Protein AF-A0A7S2CK25-F1 (afdb_monomer_lite)

Secondary structure (DSSP, 8-state):
-B--SHHHHHHHHHHHHTT---EEEESS--HHHHHHHHHHHHHH----SSSSSSSSTTGGGTTS--B---SS-TTSHHHHHHHHHHHHTT--GGGGT-SS-B--HHHHHHHHHHHHHHHHHTT-EEEET-------PPP-

Foldseek 3Di:
DEAQAPVQLVVLVVCLVVVHAAEYEFQAEQLVVLVVQAVCCVPVVDHDPRRYCAGDHNGVCQQDQQKDDDPDDCPDPVNLVSQVLLVVLPADPCSNPDPTDTRGNVSSSSSRVSSVVVSVVSNYHYHHSGDDDDDDDDDD

pLDDT: mean 95.24, std 5.96, range [43.91, 98.81]

Sequence (140 aa):
VVGAGPAGLFAALELAEAGVPVTIVERGQPVGLRGRNIGALMRRRVLDKDSNLCYGEGGAGTWSDGKLTTRIGRNSADVRHVLSTLVKFGAPERIMVDGKPHLGTDRMIQILKNMRIGLIEKGVHFLFGTRLEGLVIGGN

Organism: NCBI:txid3111310

Radius of gyration: 16.04 Å; chains: 1; bounding box: 43×33×40 Å

Structure (mmCIF, N/CA/C/O backbone):
data_AF-A0A7S2CK25-F1
#
_entry.id   AF-A0A7S2CK25-F1
#
loop_
_atom_site.group_PDB
_atom_site.id
_atom_site.type_symbol
_atom_site.label_atom_id
_atom_site.label_alt_id
_atom_site.label_comp_id
_atom_site.label_asym_id
_atom_site.label_entity_id
_atom_site.label_seq_id
_atom_site.pdbx_PDB_ins_code
_atom_site.Cartn_x
_atom_site.Cartn_y
_atom_site.Cartn_z
_atom_site.occupancy
_atom_site.B_is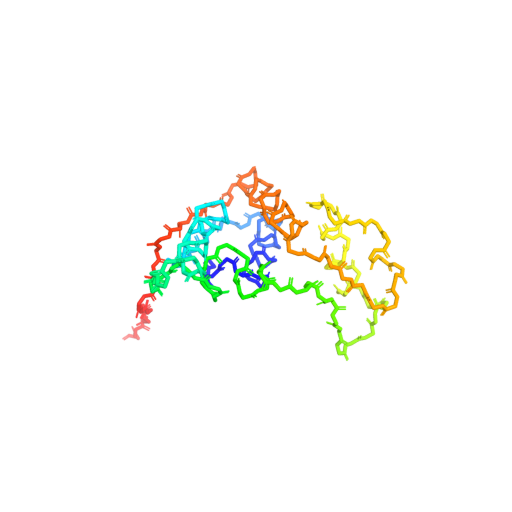o_or_equiv
_atom_site.auth_seq_id
_atom_site.auth_comp_id
_atom_site.auth_asym_id
_atom_site.auth_atom_id
_atom_site.pdbx_PDB_model_num
ATOM 1 N N . VAL A 1 1 ? -7.286 2.918 9.644 1.00 98.38 1 VAL A N 1
ATOM 2 C CA . VAL A 1 1 ? -6.933 3.390 8.281 1.00 98.38 1 VAL A CA 1
ATOM 3 C C . VAL A 1 1 ? -7.872 2.739 7.274 1.00 98.38 1 VAL A C 1
ATOM 5 O O . VAL A 1 1 ? -8.132 1.549 7.396 1.00 98.38 1 VAL A O 1
ATOM 8 N N . VAL A 1 2 ? -8.412 3.496 6.316 1.00 98.44 2 VAL A N 1
ATOM 9 C CA . VAL A 1 2 ? -9.357 2.983 5.306 1.00 98.44 2 VAL A CA 1
ATOM 10 C C . VAL A 1 2 ? -8.679 3.022 3.939 1.00 98.44 2 VAL A C 1
ATOM 12 O O . VAL A 1 2 ? -8.273 4.085 3.476 1.00 98.44 2 VAL A O 1
ATOM 15 N N . GLY A 1 3 ? -8.552 1.857 3.315 1.00 98.44 3 GLY A N 1
ATOM 16 C CA . GLY A 1 3 ? -7.810 1.615 2.085 1.00 98.44 3 GLY A CA 1
ATOM 17 C C . GLY A 1 3 ? -6.390 1.104 2.342 1.00 98.44 3 GLY A C 1
ATOM 18 O O . GLY A 1 3 ? -5.647 1.661 3.147 1.00 98.44 3 GLY A O 1
ATOM 19 N N . ALA A 1 4 ? -5.990 0.073 1.600 1.00 98.19 4 ALA A N 1
ATOM 20 C CA . ALA A 1 4 ? -4.639 -0.495 1.587 1.00 98.19 4 ALA A CA 1
ATOM 21 C C . ALA A 1 4 ? -3.855 -0.087 0.324 1.00 98.19 4 ALA A C 1
ATOM 23 O O . ALA A 1 4 ? -3.037 -0.852 -0.187 1.00 98.19 4 ALA A O 1
ATOM 24 N N . GLY A 1 5 ? -4.123 1.108 -0.213 1.00 97.88 5 GLY A N 1
ATOM 25 C CA . GLY A 1 5 ? -3.298 1.741 -1.248 1.00 97.88 5 GLY A CA 1
ATOM 26 C C . GLY A 1 5 ? -2.005 2.346 -0.681 1.00 97.88 5 GLY A C 1
ATOM 27 O O . GLY A 1 5 ? -1.794 2.288 0.529 1.00 97.88 5 GLY A O 1
ATOM 28 N N . PRO A 1 6 ? -1.159 2.991 -1.509 1.00 96.62 6 PRO A N 1
ATOM 29 C CA . PRO A 1 6 ? 0.117 3.548 -1.053 1.00 96.62 6 PRO A CA 1
ATOM 30 C C . PRO A 1 6 ? -0.041 4.498 0.140 1.00 96.62 6 PRO A C 1
ATOM 32 O O . PRO A 1 6 ? 0.629 4.326 1.149 1.00 96.62 6 PRO A O 1
ATOM 35 N N . ALA A 1 7 ? -0.994 5.432 0.074 1.00 97.56 7 ALA A N 1
ATOM 36 C CA . ALA A 1 7 ? -1.250 6.366 1.169 1.00 97.56 7 ALA A CA 1
ATOM 37 C C . ALA A 1 7 ? -1.664 5.656 2.471 1.00 97.56 7 ALA A C 1
ATOM 39 O O . ALA A 1 7 ? -1.152 5.984 3.534 1.00 97.56 7 ALA A O 1
ATOM 40 N N . GLY A 1 8 ? -2.552 4.659 2.393 1.00 98.31 8 GLY A N 1
ATOM 41 C CA . GLY A 1 8 ? -3.008 3.917 3.569 1.00 98.31 8 GLY A CA 1
ATOM 42 C C . GLY A 1 8 ? -1.918 3.036 4.180 1.00 98.31 8 GLY A C 1
ATOM 43 O O . GLY A 1 8 ? -1.781 2.985 5.398 1.00 98.31 8 GLY A O 1
ATOM 44 N N . LEU A 1 9 ? -1.102 2.390 3.344 1.00 98.31 9 LEU A N 1
ATOM 45 C CA . LEU A 1 9 ? 0.015 1.566 3.804 1.00 98.31 9 LEU A CA 1
ATOM 46 C C . LEU A 1 9 ? 1.094 2.403 4.498 1.00 98.31 9 LEU A C 1
ATOM 48 O O . LEU A 1 9 ? 1.553 2.016 5.568 1.00 98.31 9 LEU A O 1
ATOM 52 N N . PHE A 1 10 ? 1.462 3.557 3.934 1.00 98.31 10 PHE A N 1
ATOM 53 C CA . PHE A 1 10 ? 2.399 4.472 4.589 1.00 98.31 10 PHE A CA 1
ATOM 54 C C . PHE A 1 10 ? 1.800 5.072 5.864 1.00 98.31 10 PHE A C 1
ATOM 56 O O . PHE A 1 10 ? 2.455 5.043 6.895 1.00 98.31 10 PHE A O 1
ATOM 63 N N . ALA A 1 11 ? 0.535 5.509 5.856 1.00 98.50 11 ALA A N 1
ATOM 64 C CA . ALA A 1 11 ? -0.117 6.006 7.070 1.00 98.50 11 ALA A CA 1
ATOM 65 C C . ALA A 1 11 ? -0.132 4.957 8.196 1.00 98.50 11 ALA A C 1
ATOM 67 O O . ALA A 1 11 ? 0.134 5.281 9.349 1.00 98.50 11 ALA A O 1
ATOM 68 N N . ALA A 1 12 ? -0.421 3.695 7.870 1.00 98.56 12 ALA A N 1
ATOM 69 C CA . ALA A 1 12 ? -0.384 2.610 8.843 1.00 98.56 12 ALA A CA 1
ATOM 70 C C . ALA A 1 12 ? 1.031 2.324 9.358 1.00 98.56 12 ALA A C 1
ATOM 72 O O . ALA A 1 12 ? 1.179 2.015 10.535 1.00 98.56 12 ALA A O 1
ATOM 73 N N . LEU A 1 13 ? 2.050 2.439 8.500 1.00 98.25 13 LEU A N 1
ATOM 74 C CA . LEU A 1 13 ? 3.446 2.273 8.895 1.00 98.25 13 LEU A CA 1
ATOM 75 C C . LEU A 1 13 ? 3.869 3.342 9.902 1.00 98.25 13 LEU A C 1
ATOM 77 O O . LEU A 1 13 ? 4.341 2.981 10.974 1.00 98.25 13 LEU A O 1
ATOM 81 N N . GLU A 1 14 ? 3.631 4.617 9.593 1.00 97.88 14 GLU A N 1
ATOM 82 C CA . GLU A 1 14 ? 3.977 5.730 10.488 1.00 97.88 14 GLU A CA 1
ATOM 83 C C . GLU A 1 14 ? 3.252 5.611 11.838 1.00 97.88 14 GLU A C 1
ATOM 85 O O . GLU A 1 14 ? 3.862 5.736 12.898 1.00 97.88 14 GLU A O 1
ATOM 90 N N . LEU A 1 15 ? 1.949 5.301 11.820 1.00 98.44 15 LEU A N 1
ATOM 91 C CA . LEU A 1 15 ? 1.161 5.110 13.042 1.00 98.44 15 LEU A CA 1
ATOM 92 C C . LEU A 1 15 ? 1.675 3.932 13.882 1.00 98.44 15 LEU A C 1
ATOM 94 O O . LEU A 1 15 ? 1.795 4.054 15.100 1.00 98.44 15 LEU A O 1
ATOM 98 N N . ALA A 1 16 ? 2.001 2.808 13.243 1.00 97.81 16 ALA A N 1
ATOM 99 C CA . ALA A 1 16 ? 2.538 1.642 13.935 1.00 97.81 16 ALA A CA 1
ATOM 100 C C . ALA A 1 16 ? 3.938 1.909 14.510 1.00 97.81 16 ALA A C 1
ATOM 102 O O . ALA A 1 16 ? 4.246 1.458 15.610 1.00 97.81 16 ALA A O 1
ATOM 103 N N . GLU A 1 17 ? 4.789 2.660 13.805 1.00 95.94 17 GLU A N 1
ATOM 104 C CA . GLU A 1 17 ? 6.106 3.076 14.308 1.00 95.94 17 GLU A CA 1
ATOM 105 C C . GLU A 1 17 ? 6.001 4.065 15.476 1.00 95.94 17 GLU A C 1
ATOM 107 O O . GLU A 1 17 ? 6.837 4.028 16.377 1.00 95.94 17 GLU A O 1
ATOM 112 N N . ALA A 1 18 ? 4.928 4.854 15.534 1.00 97.56 18 ALA A N 1
ATOM 113 C CA . ALA A 1 18 ? 4.578 5.680 16.686 1.00 97.56 18 ALA A CA 1
ATOM 114 C C . ALA A 1 18 ? 3.914 4.900 17.846 1.00 97.56 18 ALA A C 1
ATOM 116 O O . ALA A 1 18 ? 3.535 5.504 18.849 1.00 97.56 18 ALA A O 1
ATOM 117 N N . GLY A 1 19 ? 3.747 3.576 17.732 1.00 96.81 19 GLY A N 1
ATOM 118 C CA . GLY A 1 19 ? 3.136 2.736 18.769 1.00 96.81 19 GLY A CA 1
ATOM 119 C C . GLY A 1 19 ? 1.609 2.835 18.853 1.00 96.81 19 GLY A C 1
ATOM 120 O O . GLY A 1 19 ? 1.017 2.398 19.839 1.00 96.81 19 GLY A O 1
ATOM 121 N N . VAL A 1 20 ? 0.953 3.401 17.836 1.00 98.12 20 VAL A N 1
ATOM 122 C CA . VAL A 1 20 ? -0.509 3.485 17.772 1.00 98.12 20 VAL A CA 1
ATOM 123 C C . VAL A 1 20 ? -1.070 2.159 17.247 1.00 98.12 20 VAL A C 1
ATOM 125 O O . VAL A 1 20 ? -0.636 1.700 16.190 1.00 98.12 20 VAL A O 1
ATOM 128 N N . PRO A 1 21 ? -2.063 1.540 17.912 1.00 97.56 21 PRO A N 1
ATOM 129 C CA . PRO A 1 21 ? -2.752 0.376 17.365 1.00 97.56 21 PRO A CA 1
ATOM 130 C C . PRO A 1 21 ? -3.471 0.721 16.055 1.00 97.56 21 PRO A C 1
ATOM 132 O O . PRO A 1 21 ? -4.298 1.634 16.008 1.00 97.56 21 PRO A O 1
ATOM 135 N N . VAL A 1 22 ? -3.189 -0.020 14.980 1.00 98.56 22 VAL A N 1
ATOM 136 C CA . VAL A 1 22 ? -3.772 0.241 13.655 1.00 98.56 22 VAL A CA 1
ATOM 137 C C . VAL A 1 22 ? -4.565 -0.958 13.152 1.00 98.56 22 VAL A C 1
ATOM 139 O O . VAL A 1 22 ? -4.089 -2.088 13.132 1.00 98.56 22 VAL A O 1
ATOM 142 N N . THR A 1 23 ? -5.765 -0.682 12.643 1.00 98.75 23 THR A N 1
ATOM 143 C CA . THR A 1 23 ? -6.492 -1.587 11.746 1.00 98.75 23 THR A CA 1
ATOM 144 C C . THR A 1 23 ? -6.627 -0.941 10.370 1.00 98.75 23 THR A C 1
ATOM 146 O O . THR A 1 23 ? -7.051 0.216 10.259 1.00 98.75 23 THR A O 1
ATOM 149 N N . ILE A 1 24 ? -6.262 -1.674 9.321 1.00 98.81 24 ILE A N 1
ATOM 150 C CA . ILE A 1 24 ? -6.489 -1.313 7.921 1.00 98.81 24 ILE A CA 1
ATOM 151 C C . ILE A 1 24 ? -7.733 -2.041 7.417 1.00 98.81 24 ILE A C 1
ATOM 153 O O . ILE A 1 24 ? -7.814 -3.263 7.497 1.00 98.81 24 ILE A O 1
ATOM 157 N N . VAL A 1 25 ? -8.677 -1.290 6.859 1.00 98.62 25 VAL A N 1
ATOM 158 C CA . VAL A 1 25 ? -9.889 -1.813 6.215 1.00 98.62 25 VAL A CA 1
ATOM 159 C C . VAL A 1 25 ? -9.757 -1.632 4.708 1.00 98.62 25 VAL A C 1
ATOM 161 O O . VAL A 1 25 ? -9.590 -0.505 4.251 1.00 98.62 25 VAL A O 1
ATOM 164 N N . GLU A 1 26 ? -9.824 -2.707 3.928 1.00 98.69 26 GLU A N 1
ATOM 165 C CA . GLU A 1 26 ? -9.707 -2.673 2.468 1.00 98.69 26 GLU A CA 1
ATOM 166 C C . GLU A 1 26 ? -10.843 -3.462 1.818 1.00 98.69 26 GLU A C 1
ATOM 168 O O . GLU A 1 26 ? -11.039 -4.645 2.101 1.00 98.69 26 GLU A O 1
ATOM 173 N N . ARG A 1 27 ? -11.560 -2.812 0.893 1.00 98.56 27 ARG A N 1
ATOM 174 C CA . ARG A 1 27 ? -12.697 -3.429 0.199 1.00 98.56 27 ARG A CA 1
ATOM 175 C C . ARG A 1 27 ? -12.274 -4.606 -0.672 1.00 98.56 27 ARG A C 1
ATOM 177 O O . ARG A 1 27 ? -13.016 -5.572 -0.794 1.00 98.56 27 ARG A O 1
ATOM 184 N N . GLY A 1 28 ? -11.101 -4.516 -1.291 1.00 98.38 28 GLY A N 1
ATOM 185 C CA . GLY A 1 28 ? -10.588 -5.566 -2.147 1.00 98.38 28 GLY A CA 1
ATOM 186 C C . GLY A 1 28 ? -9.777 -6.610 -1.402 1.00 98.38 28 GLY A C 1
ATOM 187 O O . GLY A 1 28 ? -9.714 -6.661 -0.178 1.00 98.38 28 GLY A O 1
ATOM 188 N N . GLN A 1 29 ? -9.157 -7.481 -2.188 1.00 98.44 29 GLN A N 1
ATOM 189 C CA . GLN A 1 29 ? -8.468 -8.665 -1.690 1.00 98.44 29 GLN A CA 1
ATOM 190 C C . GLN A 1 29 ? -6.955 -8.442 -1.543 1.00 98.44 29 GLN A C 1
ATOM 192 O O . GLN A 1 29 ? -6.402 -7.542 -2.195 1.00 98.44 29 GLN A O 1
ATOM 197 N N . PRO A 1 30 ? -6.259 -9.294 -0.760 1.00 98.00 30 PRO A N 1
ATOM 198 C CA . PRO A 1 30 ? -4.804 -9.355 -0.766 1.00 98.00 30 PRO A CA 1
ATOM 199 C C . PRO A 1 30 ? -4.283 -9.589 -2.184 1.00 98.00 30 PRO A C 1
ATOM 201 O O . PRO A 1 30 ? -4.910 -10.292 -2.983 1.00 98.00 30 PRO A O 1
ATOM 204 N N . VAL A 1 31 ? -3.103 -9.064 -2.494 1.00 96.44 31 VAL A N 1
ATOM 205 C CA . VAL A 1 31 ? -2.534 -8.966 -3.841 1.00 96.44 31 VAL A CA 1
ATOM 206 C C . VAL A 1 31 ? -2.451 -10.320 -4.551 1.00 96.44 31 VAL A C 1
ATOM 208 O O . VAL A 1 31 ? -2.656 -10.402 -5.760 1.00 96.44 31 VAL A O 1
ATOM 211 N N . GLY A 1 32 ? -2.236 -11.407 -3.801 1.00 94.06 32 GLY A N 1
ATOM 212 C CA . GLY A 1 32 ? -2.232 -12.769 -4.339 1.00 94.06 32 GLY A CA 1
ATOM 213 C C . GLY A 1 32 ? -3.598 -13.231 -4.862 1.00 94.06 32 GLY A C 1
ATOM 214 O O . GLY A 1 32 ? -3.686 -13.748 -5.975 1.00 94.06 32 GLY A O 1
ATOM 215 N N . LEU A 1 33 ? -4.673 -13.032 -4.089 1.00 96.81 33 LEU A N 1
ATOM 216 C CA . LEU A 1 33 ? -6.037 -13.360 -4.523 1.00 96.81 33 LEU A CA 1
ATOM 217 C C . LEU A 1 33 ? -6.535 -12.350 -5.565 1.00 96.81 33 LEU A C 1
ATOM 219 O O . LEU A 1 33 ? -7.072 -12.751 -6.595 1.00 96.81 33 LEU A O 1
ATOM 223 N N . ARG A 1 34 ? -6.248 -11.059 -5.371 1.00 97.38 34 ARG A N 1
ATOM 224 C CA . ARG A 1 34 ? -6.547 -9.993 -6.335 1.00 97.38 34 ARG A CA 1
ATOM 225 C C . ARG A 1 34 ? -5.940 -10.265 -7.715 1.00 97.38 34 ARG A C 1
ATOM 227 O O . ARG A 1 34 ? -6.602 -10.046 -8.725 1.00 97.38 34 ARG A O 1
ATOM 234 N N . GLY A 1 35 ? -4.728 -10.821 -7.777 1.00 96.62 35 GLY A N 1
ATOM 235 C CA . GLY A 1 35 ? -4.107 -11.236 -9.038 1.00 96.62 35 GLY A CA 1
ATOM 236 C C . GLY A 1 35 ? -4.898 -12.308 -9.793 1.00 96.62 35 GLY A C 1
ATOM 237 O O . GLY A 1 35 ? -4.971 -12.261 -11.021 1.00 96.62 35 GLY A O 1
ATOM 238 N N . ARG A 1 36 ? -5.564 -13.233 -9.086 1.00 96.88 36 ARG A N 1
ATOM 239 C CA . ARG A 1 36 ? -6.469 -14.209 -9.720 1.00 96.88 36 ARG A CA 1
ATOM 240 C C . ARG A 1 36 ? -7.705 -13.528 -10.301 1.00 96.88 36 ARG A C 1
ATOM 242 O O . ARG A 1 36 ? -8.071 -13.834 -11.436 1.00 96.88 36 ARG A O 1
ATOM 249 N N . ASN A 1 37 ? -8.286 -12.579 -9.569 1.00 97.44 37 ASN A N 1
ATOM 250 C CA . ASN A 1 37 ? -9.455 -11.816 -10.013 1.00 97.44 37 ASN A CA 1
ATOM 251 C C . ASN A 1 37 ? -9.136 -10.979 -11.258 1.00 97.44 37 ASN A C 1
ATOM 253 O O . ASN A 1 37 ? -9.882 -10.994 -12.234 1.00 97.44 37 ASN A O 1
ATOM 257 N N . ILE A 1 38 ? -7.962 -10.346 -11.294 1.00 96.31 38 ILE A N 1
ATOM 258 C CA . ILE A 1 38 ? -7.482 -9.624 -12.479 1.00 96.31 38 ILE A CA 1
ATOM 259 C C . ILE A 1 38 ? -7.225 -10.581 -13.646 1.00 96.31 38 ILE A C 1
ATOM 261 O O . ILE A 1 38 ? -7.614 -10.292 -14.775 1.00 96.31 38 ILE A O 1
ATOM 265 N N . GLY A 1 39 ? -6.646 -11.756 -13.395 1.00 96.56 39 GLY A N 1
ATOM 266 C CA . GLY A 1 39 ? -6.490 -12.785 -14.424 1.00 96.56 39 GLY A CA 1
ATOM 267 C C . GLY A 1 39 ? -7.827 -13.253 -15.015 1.00 96.56 39 GLY A C 1
ATOM 268 O O . GLY A 1 39 ? -7.921 -13.464 -16.226 1.00 96.56 39 GLY A O 1
ATOM 269 N N . ALA A 1 40 ? -8.865 -13.391 -14.186 1.00 97.50 40 ALA A N 1
ATOM 270 C CA . ALA A 1 40 ? -10.220 -13.719 -14.627 1.00 97.50 40 ALA A CA 1
ATOM 271 C C . ALA A 1 40 ? -10.839 -12.586 -15.460 1.00 97.50 40 ALA A C 1
ATOM 273 O O . ALA A 1 40 ? -11.400 -12.855 -16.524 1.00 97.50 40 ALA A O 1
ATOM 274 N N . LEU A 1 41 ? -10.654 -11.329 -15.051 1.00 97.00 41 LEU A N 1
ATOM 275 C CA . LEU A 1 41 ? -11.089 -10.163 -15.819 1.00 97.00 41 LEU A CA 1
ATOM 276 C C . LEU A 1 41 ? -10.436 -10.123 -17.205 1.00 97.00 41 LEU 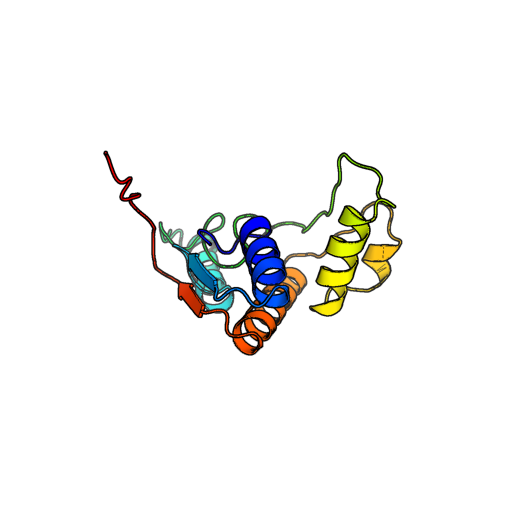A C 1
ATOM 278 O O . LEU A 1 41 ? -11.127 -9.974 -18.212 1.00 97.00 41 LEU A O 1
ATOM 282 N N . MET A 1 42 ? -9.116 -10.303 -17.273 1.00 95.81 42 MET A N 1
ATOM 283 C CA . MET A 1 42 ? -8.374 -10.196 -18.531 1.00 95.81 42 MET A CA 1
ATOM 284 C C . MET A 1 42 ? -8.688 -11.337 -19.498 1.00 95.81 42 MET A C 1
ATOM 286 O O . MET A 1 42 ? -8.885 -11.091 -20.685 1.00 95.81 42 MET A O 1
ATOM 290 N N . ARG A 1 43 ? -8.760 -12.581 -19.005 1.00 97.56 43 ARG A N 1
ATOM 291 C CA . ARG A 1 43 ? -8.930 -13.765 -19.865 1.00 97.56 43 ARG A CA 1
ATOM 292 C C . ARG A 1 43 ? -10.381 -14.143 -20.127 1.00 97.56 43 ARG A C 1
ATOM 294 O O . ARG A 1 43 ? -10.679 -14.685 -21.182 1.00 97.56 43 ARG A O 1
ATOM 301 N N . ARG A 1 44 ? -11.267 -13.924 -19.154 1.00 97.56 44 ARG A N 1
ATOM 302 C CA . ARG A 1 44 ? -12.655 -14.418 -19.178 1.00 97.56 44 ARG A CA 1
ATOM 303 C C . ARG A 1 44 ? -13.691 -13.298 -19.137 1.00 97.56 44 ARG A C 1
ATOM 305 O O . ARG A 1 44 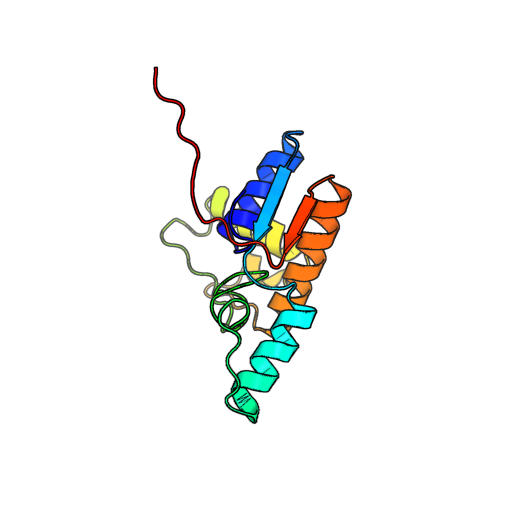? -14.876 -13.593 -19.134 1.00 97.56 44 ARG A O 1
ATOM 312 N N . ARG A 1 45 ? -13.259 -12.030 -19.084 1.00 97.44 45 ARG A N 1
ATOM 313 C CA . ARG A 1 45 ? -14.139 -10.852 -18.961 1.00 97.44 45 ARG A CA 1
ATOM 314 C C . ARG A 1 45 ? -15.044 -10.893 -17.723 1.00 97.44 45 ARG A C 1
ATOM 316 O O . ARG A 1 45 ? -16.094 -10.263 -17.699 1.00 97.44 45 ARG A O 1
ATOM 323 N N . VAL A 1 46 ? -14.610 -11.599 -16.677 1.00 97.94 46 VAL A N 1
ATOM 324 C CA . VAL A 1 46 ? -15.323 -11.680 -15.397 1.00 97.94 46 VAL A CA 1
ATOM 325 C C . VAL A 1 46 ? -14.773 -10.613 -14.458 1.00 97.94 46 VAL A C 1
ATOM 327 O O . VAL A 1 46 ? -13.634 -10.711 -14.004 1.00 97.94 46 VAL A O 1
ATOM 330 N N . LEU A 1 47 ? -15.576 -9.586 -14.183 1.00 97.50 47 LEU A N 1
ATOM 331 C CA . LEU A 1 47 ? -15.229 -8.508 -13.261 1.00 97.50 47 LEU A CA 1
ATOM 332 C C . LEU A 1 47 ? -15.735 -8.815 -11.850 1.00 97.50 47 LEU A C 1
ATOM 334 O O . LEU A 1 47 ? -16.939 -8.921 -11.629 1.00 97.50 47 LEU A O 1
ATOM 338 N N . ASP A 1 48 ? -14.817 -8.842 -10.890 1.00 97.69 48 ASP A N 1
ATOM 339 C CA . ASP A 1 48 ? -15.145 -8.692 -9.475 1.00 97.69 48 ASP A CA 1
ATOM 340 C C . ASP A 1 48 ? -15.210 -7.187 -9.134 1.00 97.69 48 ASP A C 1
ATOM 342 O O . ASP A 1 48 ? -14.262 -6.424 -9.361 1.00 97.69 48 ASP A O 1
ATOM 346 N N . LYS A 1 49 ? -16.367 -6.734 -8.637 1.00 97.56 49 LYS A N 1
ATOM 347 C CA . LYS A 1 49 ? -16.635 -5.310 -8.371 1.00 97.56 49 LYS A CA 1
ATOM 348 C C . LYS A 1 49 ? -15.836 -4.762 -7.189 1.00 97.56 49 LYS A C 1
ATOM 350 O O . LYS A 1 49 ? -15.581 -3.559 -7.154 1.00 97.56 49 LYS A O 1
ATOM 355 N N . ASP A 1 50 ? -15.425 -5.617 -6.259 1.00 97.69 50 ASP A N 1
ATOM 356 C CA . ASP A 1 50 ? -14.682 -5.227 -5.064 1.00 97.69 50 ASP A CA 1
ATOM 357 C C . ASP A 1 50 ? -13.194 -5.593 -5.160 1.00 97.69 50 ASP A C 1
ATOM 359 O O . ASP A 1 50 ? -12.379 -4.991 -4.468 1.00 97.69 50 ASP A O 1
ATOM 363 N N . SER A 1 51 ? -12.795 -6.480 -6.078 1.00 97.75 51 SER A N 1
ATOM 364 C CA . SER A 1 51 ? -11.392 -6.847 -6.300 1.00 97.75 51 SER A CA 1
ATOM 365 C C . SER A 1 51 ? -10.981 -6.799 -7.775 1.00 97.75 51 SER A C 1
ATOM 367 O O . SER A 1 51 ? -11.119 -7.757 -8.530 1.00 97.75 51 SER A O 1
ATOM 369 N N . ASN A 1 52 ? -10.408 -5.669 -8.186 1.00 96.94 52 ASN A N 1
ATOM 370 C CA . ASN A 1 52 ? -10.078 -5.383 -9.585 1.00 96.94 52 ASN A CA 1
ATOM 371 C C . ASN A 1 52 ? -8.829 -4.493 -9.707 1.00 96.94 52 ASN A C 1
ATOM 373 O O . ASN A 1 52 ? -8.067 -4.338 -8.752 1.00 96.94 52 ASN A O 1
ATOM 377 N N . LEU A 1 53 ? -8.594 -3.909 -10.886 1.00 95.25 53 LEU A N 1
ATOM 378 C CA . LEU A 1 53 ? -7.454 -3.018 -11.143 1.00 95.25 53 LEU A CA 1
ATOM 379 C C . LEU A 1 53 ? -7.384 -1.818 -10.187 1.00 95.25 53 LEU A C 1
ATOM 381 O O . LEU A 1 53 ? -6.288 -1.351 -9.894 1.00 95.25 53 LEU A O 1
ATOM 385 N N . CYS A 1 54 ? -8.513 -1.361 -9.645 1.00 96.00 54 CYS A N 1
ATOM 386 C CA . CYS A 1 54 ? -8.568 -0.219 -8.736 1.00 96.00 54 CYS A CA 1
ATOM 387 C C . CYS A 1 54 ? -8.541 -0.630 -7.257 1.00 96.00 54 CYS A C 1
ATOM 389 O O . CYS A 1 54 ? -7.953 0.084 -6.447 1.00 96.00 54 CYS A O 1
ATOM 391 N N . TYR A 1 55 ? -9.160 -1.764 -6.904 1.00 97.94 55 TYR A N 1
ATOM 392 C CA . TYR A 1 55 ? -9.470 -2.110 -5.509 1.00 97.94 55 TYR A CA 1
ATOM 393 C C . TYR A 1 55 ? -8.754 -3.360 -4.988 1.00 97.94 55 TYR A C 1
ATOM 395 O O . TYR A 1 55 ? -8.711 -4.396 -5.660 1.00 97.94 55 TYR A O 1
ATOM 403 N N . GLY A 1 56 ? -8.247 -3.259 -3.757 1.00 98.12 56 GLY A N 1
ATOM 404 C CA . GLY A 1 56 ? -7.482 -4.268 -3.026 1.00 98.12 56 GLY A CA 1
ATOM 405 C C . GLY A 1 56 ? -6.058 -3.825 -2.693 1.00 98.12 56 GLY A C 1
ATOM 406 O O . GLY A 1 56 ? -5.693 -2.665 -2.871 1.00 98.12 56 GLY A O 1
ATOM 407 N N . GLU A 1 57 ? -5.238 -4.756 -2.207 1.00 98.31 57 GLU A N 1
ATOM 408 C CA . GLU A 1 57 ? -3.895 -4.460 -1.682 1.00 98.31 57 GLU A CA 1
ATOM 409 C C . GLU A 1 57 ? -3.013 -3.719 -2.706 1.00 98.31 57 GLU A C 1
ATOM 411 O O . GLU A 1 57 ? -2.867 -4.152 -3.856 1.00 98.31 57 GLU A O 1
ATOM 416 N N . GLY A 1 58 ? -2.458 -2.580 -2.285 1.00 96.88 58 GLY A N 1
ATOM 417 C CA . GLY A 1 58 ? -1.684 -1.628 -3.089 1.00 96.88 58 GLY A CA 1
ATOM 418 C C . GLY A 1 58 ? -2.511 -0.683 -3.972 1.00 96.88 58 GLY A C 1
ATOM 419 O O . GLY A 1 58 ? -1.951 0.174 -4.658 1.00 96.88 58 GLY A O 1
ATOM 420 N N . GLY A 1 59 ? -3.844 -0.780 -3.937 1.00 97.19 59 GLY A N 1
ATOM 421 C CA . GLY A 1 59 ? -4.759 0.115 -4.647 1.00 97.19 59 GLY A CA 1
ATOM 422 C C . GLY A 1 59 ? -4.532 0.134 -6.161 1.00 97.19 59 GLY A C 1
ATOM 423 O O . GLY A 1 59 ? -4.132 -0.868 -6.760 1.00 97.19 59 GLY A O 1
ATOM 424 N N . ALA A 1 60 ? -4.772 1.280 -6.797 1.00 94.94 60 ALA A N 1
ATOM 425 C CA . ALA A 1 60 ? -4.613 1.438 -8.245 1.00 94.94 60 ALA A CA 1
ATOM 426 C C . ALA A 1 60 ? -3.149 1.362 -8.727 1.00 94.94 60 ALA A C 1
ATOM 428 O O . ALA A 1 60 ? -2.900 1.153 -9.911 1.00 94.94 60 ALA A O 1
ATOM 429 N N . GLY A 1 61 ? -2.172 1.509 -7.824 1.00 92.75 61 GLY A N 1
ATOM 430 C CA . GLY A 1 61 ? -0.751 1.492 -8.178 1.00 92.75 61 GLY A CA 1
ATOM 431 C C . GLY A 1 61 ? -0.198 0.098 -8.494 1.00 92.75 61 GLY A C 1
ATOM 432 O O . GLY A 1 61 ? 0.833 -0.003 -9.157 1.00 92.75 61 GLY A O 1
ATOM 433 N N . THR A 1 62 ? -0.869 -0.975 -8.059 1.00 94.88 62 THR A N 1
ATOM 434 C CA . THR A 1 62 ? -0.309 -2.335 -8.102 1.00 94.88 62 THR A CA 1
ATOM 435 C C . THR A 1 62 ? -0.086 -2.865 -9.519 1.00 94.88 62 THR A C 1
ATOM 437 O O . THR A 1 62 ? 1.007 -3.328 -9.831 1.00 94.88 62 THR A O 1
ATOM 440 N N . TRP A 1 63 ? -1.093 -2.771 -10.394 1.00 93.00 63 TRP A N 1
ATOM 441 C CA . TRP A 1 63 ? -1.012 -3.205 -11.800 1.00 93.00 63 TRP A CA 1
ATOM 442 C C . TRP A 1 63 ? -0.711 -2.022 -12.727 1.00 93.00 63 TRP A C 1
ATOM 444 O O . TRP A 1 63 ? -1.422 -1.776 -13.698 1.00 93.00 63 TRP A O 1
ATOM 454 N N . SER A 1 64 ? 0.339 -1.271 -12.395 1.00 89.56 64 SER A N 1
ATOM 455 C CA . SER A 1 64 ? 0.850 -0.155 -13.197 1.00 89.56 64 SER A CA 1
ATOM 456 C C . SER A 1 64 ? 2.320 -0.370 -13.580 1.00 89.56 64 SER A C 1
ATOM 458 O O . SER A 1 64 ? 2.956 -1.336 -13.143 1.00 89.56 64 SER A O 1
ATOM 460 N N . ASP A 1 65 ? 2.880 0.551 -14.371 1.00 85.31 65 ASP A N 1
ATOM 461 C CA . ASP A 1 65 ? 4.324 0.592 -14.646 1.00 85.31 65 ASP A CA 1
ATOM 462 C C . ASP A 1 65 ? 5.169 0.898 -13.391 1.00 85.31 65 ASP A C 1
ATOM 464 O O . ASP A 1 65 ? 6.385 0.681 -13.377 1.00 85.31 65 ASP A O 1
ATOM 468 N N . GLY A 1 66 ? 4.521 1.353 -12.313 1.00 87.50 66 GLY A N 1
ATOM 469 C CA . GLY A 1 66 ? 5.151 1.692 -11.050 1.00 87.50 66 GLY A CA 1
ATOM 470 C C . GLY A 1 66 ? 6.116 2.869 -11.162 1.00 87.50 66 GLY A C 1
ATOM 471 O O . GLY A 1 66 ? 7.132 2.861 -10.465 1.00 87.50 66 GLY A O 1
ATOM 472 N N . LYS A 1 67 ? 5.854 3.839 -12.051 1.00 92.75 67 LYS A N 1
ATOM 473 C CA . LYS A 1 67 ? 6.603 5.103 -12.116 1.00 92.75 67 LYS A CA 1
ATOM 474 C C . LYS A 1 67 ? 6.488 5.860 -10.798 1.00 92.75 67 LYS A C 1
ATOM 476 O O . LYS A 1 67 ? 5.389 6.124 -10.313 1.00 92.75 67 LYS A O 1
ATOM 481 N N . LEU A 1 68 ? 7.631 6.269 -10.257 1.00 92.69 68 LEU A N 1
ATOM 482 C CA . LEU A 1 68 ? 7.694 7.084 -9.048 1.00 92.69 68 LEU A CA 1
ATOM 483 C C . LEU A 1 68 ? 8.007 8.528 -9.443 1.00 92.69 68 LEU A C 1
ATOM 485 O O . LEU A 1 68 ? 9.144 8.876 -9.766 1.00 92.69 68 LEU A O 1
ATOM 489 N N . THR A 1 69 ? 6.976 9.368 -9.441 1.00 92.50 69 THR A N 1
ATOM 490 C CA . THR A 1 69 ? 7.073 10.798 -9.762 1.00 92.50 69 THR A CA 1
ATOM 491 C C . THR A 1 69 ? 6.794 11.641 -8.528 1.00 92.50 69 THR A C 1
ATOM 493 O O . THR A 1 69 ? 5.940 11.284 -7.721 1.00 92.50 69 THR A O 1
ATOM 496 N N . THR A 1 70 ? 7.450 12.792 -8.413 1.00 92.50 70 THR A N 1
ATOM 497 C CA . THR A 1 70 ? 7.215 13.754 -7.331 1.00 92.50 70 THR A CA 1
ATOM 498 C C . THR A 1 70 ? 7.040 15.162 -7.895 1.00 92.50 70 THR A C 1
ATOM 500 O O . THR A 1 70 ? 7.624 15.494 -8.926 1.00 92.50 70 THR A O 1
ATOM 503 N N . ARG A 1 71 ? 6.207 15.976 -7.234 1.00 93.19 71 ARG A N 1
ATOM 504 C CA . ARG A 1 71 ? 6.049 17.417 -7.517 1.00 93.19 71 ARG A CA 1
ATOM 505 C C . ARG A 1 71 ? 6.902 18.293 -6.596 1.00 93.19 71 ARG A C 1
ATOM 507 O O . ARG A 1 71 ? 6.967 19.498 -6.801 1.00 93.19 71 ARG A O 1
ATOM 514 N N . ILE A 1 72 ? 7.534 17.687 -5.593 1.00 93.12 72 ILE A N 1
ATOM 515 C CA . ILE A 1 72 ? 8.497 18.333 -4.700 1.00 93.12 72 ILE A CA 1
ATOM 516 C C . ILE A 1 72 ? 9.914 17.869 -5.050 1.00 93.12 72 ILE A C 1
ATOM 518 O O . ILE A 1 72 ? 10.103 16.964 -5.864 1.00 93.12 72 ILE A O 1
ATOM 522 N N . GLY A 1 73 ? 10.927 18.491 -4.450 1.00 90.06 73 GLY A N 1
ATOM 523 C CA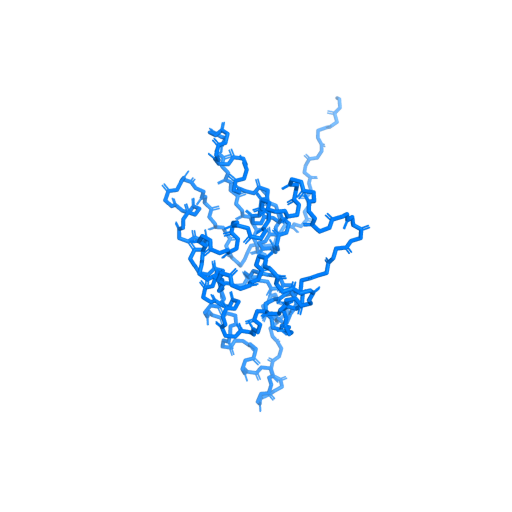 . GLY A 1 73 ? 12.319 18.134 -4.713 1.00 90.06 73 GLY A CA 1
ATOM 524 C C . GLY A 1 73 ? 12.596 16.657 -4.423 1.00 90.06 73 GLY A C 1
ATOM 525 O O . GLY A 1 73 ? 12.301 16.168 -3.339 1.00 90.06 73 GLY A O 1
ATOM 526 N N . ARG A 1 74 ? 13.217 15.945 -5.371 1.00 88.50 74 ARG A N 1
ATOM 527 C CA . ARG A 1 74 ? 13.582 14.521 -5.221 1.00 88.50 74 ARG A CA 1
ATOM 528 C C . ARG A 1 74 ? 14.481 14.246 -4.010 1.00 88.50 74 ARG A C 1
ATOM 530 O O . ARG A 1 74 ? 14.445 13.159 -3.444 1.00 88.50 74 ARG A O 1
ATOM 537 N N . ASN A 1 75 ? 15.279 15.238 -3.631 1.00 90.50 75 ASN A N 1
ATOM 538 C CA . ASN A 1 75 ? 16.183 15.167 -2.490 1.00 90.50 75 ASN A CA 1
ATOM 539 C C . ASN A 1 75 ? 15.535 15.629 -1.178 1.00 90.50 75 ASN A C 1
ATOM 541 O O . ASN A 1 75 ? 16.238 15.699 -0.173 1.00 90.50 75 ASN A O 1
ATOM 545 N N . SER A 1 76 ? 14.235 15.951 -1.163 1.00 95.00 76 SER A N 1
ATOM 546 C CA . SER A 1 76 ? 13.548 16.257 0.091 1.00 95.00 76 SER A CA 1
ATOM 547 C C . SER A 1 76 ? 13.549 15.037 1.011 1.00 95.00 76 SER A C 1
ATOM 549 O O . SER A 1 76 ? 13.540 13.891 0.546 1.00 95.00 76 SER A O 1
ATOM 551 N N . ALA A 1 77 ? 13.549 15.291 2.320 1.00 95.62 77 ALA A N 1
ATOM 552 C CA . ALA A 1 77 ? 13.516 14.236 3.326 1.00 95.62 77 ALA A CA 1
ATOM 553 C C . ALA A 1 77 ? 12.317 13.297 3.109 1.00 95.62 77 ALA A C 1
ATOM 555 O O . ALA A 1 77 ? 12.501 12.084 3.080 1.00 95.62 77 ALA A O 1
ATOM 556 N N . ASP A 1 78 ? 11.136 13.854 2.824 1.00 95.19 78 ASP A N 1
ATOM 557 C CA . ASP A 1 78 ? 9.905 13.082 2.611 1.00 95.19 78 ASP A CA 1
ATOM 558 C C . ASP A 1 78 ? 10.003 12.135 1.408 1.00 95.19 78 ASP A C 1
ATOM 560 O O . ASP A 1 78 ? 9.647 10.960 1.496 1.00 95.19 78 ASP A O 1
ATOM 564 N N . VAL A 1 79 ? 10.530 12.612 0.271 1.00 95.81 79 VAL A N 1
ATOM 565 C CA . VAL A 1 79 ? 10.693 11.758 -0.918 1.00 95.81 79 VAL A CA 1
ATOM 566 C C . VAL A 1 79 ? 11.727 10.674 -0.645 1.00 95.81 79 VAL A C 1
ATOM 568 O O . VAL A 1 79 ? 11.507 9.515 -0.997 1.00 95.81 79 VAL A O 1
ATOM 571 N N . ARG A 1 80 ? 12.846 11.023 0.001 1.00 95.94 80 ARG A N 1
ATOM 572 C CA . ARG A 1 80 ? 13.885 10.047 0.345 1.00 95.94 80 ARG A CA 1
ATOM 573 C C . ARG A 1 80 ? 13.375 8.985 1.313 1.00 95.94 80 ARG A C 1
ATOM 575 O O . ARG A 1 80 ? 13.736 7.829 1.125 1.00 95.94 80 ARG A O 1
ATOM 582 N N . HIS A 1 81 ? 12.529 9.357 2.272 1.00 96.62 81 HIS A N 1
ATOM 583 C CA . HIS A 1 81 ? 11.884 8.437 3.212 1.00 96.62 81 HIS A CA 1
ATOM 584 C C . HIS A 1 81 ? 10.958 7.442 2.509 1.00 96.62 81 HIS A C 1
ATOM 586 O O . HIS A 1 81 ? 11.035 6.236 2.747 1.00 96.62 81 HIS A O 1
ATOM 592 N N . VAL A 1 82 ? 10.138 7.912 1.563 1.00 96.44 82 VAL A N 1
ATOM 593 C CA . VAL A 1 82 ? 9.288 7.024 0.754 1.00 96.44 82 VAL A CA 1
ATOM 594 C C . VAL A 1 82 ? 10.139 6.054 -0.068 1.00 96.44 82 VAL A C 1
ATOM 596 O O . VAL A 1 82 ? 9.876 4.851 -0.073 1.00 96.44 82 VAL A O 1
ATOM 599 N N . LEU A 1 83 ? 11.176 6.549 -0.752 1.00 96.88 83 LEU A N 1
ATOM 600 C CA . LEU A 1 83 ? 12.039 5.708 -1.585 1.00 96.88 83 LEU A CA 1
ATOM 601 C C . LEU A 1 83 ? 12.823 4.682 -0.753 1.00 96.88 83 LEU A C 1
ATOM 603 O O . LEU A 1 83 ? 12.854 3.509 -1.126 1.00 96.88 83 LEU A O 1
ATOM 607 N N . SER A 1 84 ? 13.410 5.081 0.379 1.00 97.56 84 SER A N 1
ATOM 608 C CA . SER A 1 84 ? 14.152 4.166 1.255 1.00 97.56 84 SER A CA 1
ATOM 609 C C . SER A 1 84 ? 13.237 3.114 1.878 1.00 97.56 84 SER A C 1
ATOM 611 O O . SER A 1 84 ? 13.612 1.946 1.956 1.00 97.56 84 SER A O 1
ATOM 613 N N . THR A 1 85 ? 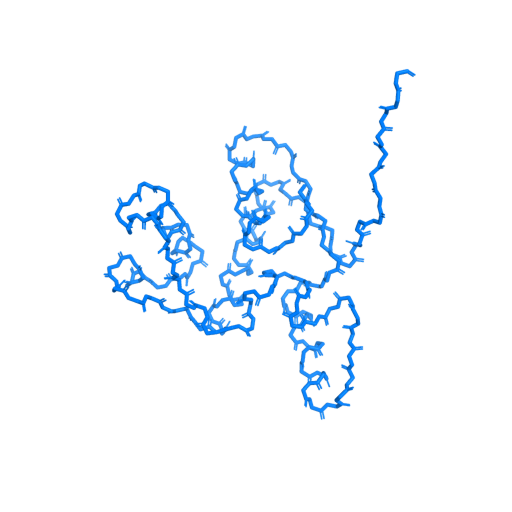12.011 3.490 2.244 1.00 97.81 85 THR A N 1
ATOM 614 C CA . THR A 1 85 ? 10.994 2.557 2.739 1.00 97.81 85 THR A CA 1
ATOM 615 C C . THR A 1 85 ? 10.608 1.534 1.674 1.00 97.81 85 THR A C 1
ATOM 617 O O . THR A 1 85 ? 10.532 0.341 1.958 1.00 97.81 85 THR A O 1
ATOM 620 N N . LEU A 1 86 ? 10.429 1.954 0.418 1.00 97.50 86 LEU A N 1
ATOM 621 C CA . LEU A 1 86 ? 10.187 1.013 -0.679 1.00 97.50 86 LEU A CA 1
ATOM 622 C C . LEU A 1 86 ? 11.369 0.047 -0.861 1.00 97.50 86 LEU A C 1
ATOM 624 O O . LEU A 1 86 ? 11.145 -1.149 -1.051 1.00 97.50 86 LEU A O 1
ATOM 628 N N . VAL A 1 87 ? 12.613 0.535 -0.767 1.00 97.88 87 VAL A N 1
ATOM 629 C CA . VAL A 1 87 ? 13.824 -0.308 -0.826 1.00 97.88 87 VAL A CA 1
ATOM 630 C C . VAL A 1 87 ? 13.856 -1.311 0.326 1.00 97.88 87 VAL A C 1
ATOM 632 O O . VAL A 1 87 ? 14.056 -2.498 0.080 1.00 97.88 87 VAL A O 1
ATOM 635 N N . LYS A 1 88 ? 13.554 -0.874 1.555 1.00 97.94 88 LYS A N 1
ATOM 636 C CA . LYS A 1 88 ? 13.451 -1.735 2.748 1.00 97.94 88 LYS A CA 1
ATOM 637 C C . LYS A 1 88 ? 12.503 -2.918 2.533 1.00 97.94 88 LYS A C 1
ATOM 639 O O . LYS A 1 88 ? 12.768 -4.007 3.028 1.00 97.94 88 LYS A O 1
ATOM 644 N N . PHE A 1 89 ? 11.428 -2.726 1.768 1.00 98.00 89 PHE A N 1
ATOM 645 C CA . PHE A 1 89 ? 10.462 -3.781 1.449 1.00 98.00 89 PHE A CA 1
ATOM 646 C C . PHE A 1 89 ? 10.734 -4.514 0.123 1.00 98.00 89 PHE A C 1
ATOM 648 O O . PHE A 1 89 ? 9.913 -5.322 -0.311 1.00 98.00 89 PHE A O 1
ATOM 655 N N . GLY A 1 90 ? 11.893 -4.309 -0.510 1.00 96.50 90 GLY A N 1
ATOM 656 C CA . GLY A 1 90 ? 12.347 -5.093 -1.666 1.00 96.50 90 GLY A CA 1
ATOM 657 C C . GLY A 1 90 ? 12.312 -4.361 -3.008 1.00 96.50 90 GLY A C 1
ATOM 658 O O . GLY A 1 90 ? 12.427 -4.993 -4.064 1.00 96.50 90 GLY A O 1
ATOM 659 N N . ALA A 1 91 ? 12.156 -3.035 -3.011 1.00 96.94 91 ALA A N 1
ATOM 660 C CA . ALA A 1 91 ? 12.468 -2.244 -4.194 1.00 96.94 91 ALA A CA 1
ATOM 661 C C . ALA A 1 91 ? 13.989 -2.222 -4.449 1.00 96.94 91 ALA A C 1
ATOM 663 O O . ALA A 1 91 ? 14.778 -2.366 -3.519 1.00 96.94 91 ALA A O 1
ATOM 664 N N . PRO A 1 92 ? 14.438 -2.044 -5.702 1.00 95.31 92 PRO A N 1
ATOM 665 C CA . PRO A 1 92 ? 15.854 -2.099 -6.013 1.00 95.31 92 PRO A CA 1
ATOM 666 C C . PRO A 1 92 ? 16.533 -0.787 -5.614 1.00 95.31 92 PRO A C 1
ATOM 668 O O . PRO A 1 92 ? 16.020 0.282 -5.934 1.00 95.31 92 PRO A O 1
ATOM 671 N N . GLU A 1 93 ? 17.717 -0.852 -5.006 1.00 95.75 93 GLU A N 1
ATOM 672 C CA . GLU A 1 93 ? 18.431 0.326 -4.478 1.00 95.75 93 GLU A CA 1
ATOM 673 C C . GLU A 1 93 ? 18.631 1.452 -5.501 1.00 95.75 93 GLU A C 1
ATOM 675 O O . GLU A 1 93 ? 18.591 2.631 -5.147 1.00 95.75 93 GLU A O 1
ATOM 680 N N . ARG A 1 94 ? 18.752 1.109 -6.792 1.00 94.50 94 ARG A N 1
ATOM 681 C CA . ARG A 1 94 ? 18.867 2.090 -7.882 1.00 94.50 94 ARG A CA 1
ATOM 682 C C . ARG A 1 94 ? 17.751 3.141 -7.889 1.00 94.50 94 ARG A C 1
ATOM 684 O O . ARG A 1 94 ? 17.998 4.267 -8.309 1.00 94.50 94 ARG A O 1
ATOM 691 N N . ILE A 1 95 ? 16.556 2.847 -7.349 1.00 95.06 95 ILE A N 1
ATOM 692 C CA . ILE A 1 95 ? 15.471 3.843 -7.301 1.00 95.06 95 ILE A CA 1
ATOM 693 C C . ILE A 1 95 ? 15.814 5.065 -6.453 1.00 95.06 95 ILE A C 1
ATOM 695 O O . ILE A 1 95 ? 15.129 6.077 -6.581 1.00 95.06 95 ILE A O 1
ATOM 699 N N . MET A 1 96 ? 16.843 4.988 -5.603 1.00 95.00 96 MET A N 1
ATOM 700 C CA . MET A 1 96 ? 17.347 6.115 -4.822 1.00 95.00 96 MET A CA 1
ATOM 701 C C . MET A 1 96 ? 18.081 7.136 -5.697 1.00 95.00 96 MET A C 1
ATOM 703 O O . MET A 1 96 ? 18.016 8.334 -5.420 1.00 95.00 96 MET A O 1
ATOM 707 N N . VAL A 1 97 ? 18.714 6.699 -6.789 1.00 92.38 97 VAL A N 1
ATOM 708 C CA . VAL A 1 97 ? 19.557 7.546 -7.654 1.00 92.38 97 VAL A CA 1
ATOM 709 C C . VAL A 1 97 ? 18.949 7.810 -9.031 1.00 92.38 97 VAL A C 1
ATOM 711 O O . VAL A 1 97 ? 19.168 8.882 -9.587 1.00 92.38 97 VAL A O 1
ATOM 714 N N . ASP A 1 98 ? 18.130 6.894 -9.551 1.00 89.31 98 ASP A N 1
ATOM 715 C CA . ASP A 1 98 ? 17.521 7.005 -10.879 1.00 89.31 98 ASP A CA 1
ATOM 716 C C . ASP A 1 98 ? 16.692 8.291 -11.031 1.00 89.31 98 ASP A C 1
ATOM 718 O O . ASP A 1 98 ? 15.835 8.596 -10.205 1.00 89.31 98 ASP A O 1
ATOM 722 N N . GLY A 1 99 ? 16.870 9.029 -12.132 1.00 84.19 99 GLY A N 1
ATOM 723 C CA . GLY A 1 99 ? 16.109 10.264 -12.377 1.00 84.19 99 GLY A CA 1
ATOM 724 C C . GLY A 1 99 ? 14.611 10.035 -12.622 1.00 84.19 99 GLY A C 1
ATOM 725 O O . GLY A 1 99 ? 13.787 10.883 -12.282 1.00 84.19 99 GLY A O 1
ATOM 726 N N . LYS A 1 100 ? 14.245 8.881 -13.195 1.00 86.25 100 LYS A N 1
ATOM 727 C CA . LYS A 1 100 ? 12.858 8.472 -13.483 1.00 86.25 100 LYS A CA 1
ATOM 728 C C . LYS A 1 100 ? 12.651 7.000 -13.096 1.00 86.25 100 LYS A C 1
ATOM 730 O O . LYS A 1 100 ? 12.555 6.148 -13.980 1.00 86.25 100 LYS A O 1
ATOM 735 N N . PRO A 1 101 ? 12.635 6.676 -11.792 1.00 89.88 101 PRO A N 1
ATOM 736 C CA . PRO A 1 101 ? 12.574 5.293 -11.353 1.00 89.88 101 PRO A CA 1
ATOM 737 C C . PRO A 1 101 ? 11.211 4.668 -11.645 1.00 89.88 101 PRO A C 1
ATOM 739 O O . PRO A 1 101 ? 10.164 5.314 -11.539 1.00 89.88 101 PRO A O 1
ATOM 742 N N . HIS A 1 102 ? 11.242 3.378 -11.963 1.00 91.06 102 HIS A N 1
ATOM 743 C CA . HIS A 1 102 ? 10.061 2.551 -12.163 1.00 91.06 102 HIS A CA 1
ATOM 744 C C . HIS A 1 102 ? 10.251 1.185 -11.491 1.00 91.06 102 HIS A C 1
ATOM 746 O O . HIS A 1 102 ? 11.337 0.598 -11.521 1.00 91.06 102 HIS A O 1
ATOM 752 N N . LEU A 1 103 ? 9.190 0.671 -10.868 1.00 91.12 103 LEU A N 1
ATOM 753 C CA . LEU A 1 103 ? 9.240 -0.596 -10.132 1.00 91.12 103 LEU A CA 1
ATOM 754 C C . LEU A 1 103 ? 8.820 -1.794 -10.982 1.00 91.12 103 LEU A C 1
ATOM 756 O O . LEU A 1 103 ? 9.422 -2.862 -10.844 1.00 91.12 103 LEU A O 1
ATOM 760 N N . GLY A 1 104 ? 7.845 -1.609 -11.876 1.00 87.75 104 GLY A N 1
ATOM 761 C CA . GLY A 1 104 ? 7.170 -2.695 -12.584 1.00 87.75 104 GLY A CA 1
ATOM 762 C C . GLY A 1 104 ? 6.214 -3.497 -11.690 1.00 87.75 104 GLY A C 1
ATOM 763 O O . GLY A 1 104 ? 6.370 -3.560 -10.468 1.00 87.75 104 GLY A O 1
ATOM 764 N N . THR A 1 105 ? 5.220 -4.131 -12.313 1.00 86.00 105 THR A N 1
ATOM 765 C CA . THR A 1 105 ? 4.121 -4.828 -11.622 1.00 86.00 105 THR A CA 1
ATOM 766 C C . THR A 1 105 ? 4.593 -5.996 -10.749 1.00 86.00 105 THR A C 1
ATOM 768 O O . THR A 1 105 ? 4.229 -6.061 -9.578 1.00 86.00 105 THR A O 1
ATOM 771 N N . ASP A 1 106 ? 5.439 -6.894 -11.262 1.00 88.50 106 ASP A N 1
ATOM 772 C CA . ASP A 1 106 ? 5.847 -8.095 -10.510 1.00 88.50 106 ASP A CA 1
ATOM 773 C C . ASP A 1 106 ? 6.591 -7.747 -9.221 1.00 88.50 106 ASP A C 1
ATOM 775 O O . ASP A 1 106 ? 6.362 -8.341 -8.164 1.00 88.50 106 ASP A O 1
ATOM 779 N N . ARG A 1 107 ? 7.450 -6.725 -9.289 1.00 92.62 107 ARG A N 1
ATOM 780 C CA . ARG A 1 107 ? 8.174 -6.235 -8.119 1.00 92.62 107 ARG A CA 1
ATOM 781 C C . ARG A 1 107 ? 7.239 -5.523 -7.150 1.00 92.62 107 ARG A C 1
ATOM 783 O O . ARG A 1 107 ? 7.352 -5.742 -5.950 1.00 92.62 107 ARG A O 1
ATOM 790 N N . MET A 1 108 ? 6.294 -4.730 -7.658 1.00 93.69 108 MET A N 1
ATOM 791 C CA . MET A 1 108 ? 5.278 -4.079 -6.830 1.00 93.69 108 MET A CA 1
ATOM 792 C C . MET A 1 108 ? 4.490 -5.103 -6.003 1.00 93.69 108 MET A C 1
ATOM 794 O O . MET A 1 108 ? 4.318 -4.918 -4.803 1.00 93.69 108 MET A O 1
ATOM 798 N N . ILE A 1 109 ? 4.087 -6.230 -6.600 1.00 94.50 109 ILE A N 1
ATOM 799 C CA . ILE A 1 109 ? 3.387 -7.309 -5.886 1.00 94.50 109 ILE A CA 1
ATOM 800 C C . ILE A 1 109 ? 4.220 -7.845 -4.712 1.00 94.50 109 ILE A C 1
ATOM 802 O O . ILE A 1 109 ? 3.668 -8.099 -3.641 1.00 94.50 109 ILE A O 1
ATOM 806 N N . GLN A 1 110 ? 5.531 -8.022 -4.893 1.00 96.12 110 GLN A N 1
ATOM 807 C CA . GLN A 1 110 ? 6.412 -8.494 -3.820 1.00 96.12 110 GLN A CA 1
ATOM 808 C C . GLN A 1 110 ? 6.619 -7.435 -2.735 1.00 96.12 110 GLN A C 1
ATOM 810 O O . GLN A 1 110 ? 6.483 -7.752 -1.557 1.00 96.12 110 GLN A O 1
ATOM 815 N N . ILE A 1 111 ? 6.849 -6.176 -3.121 1.00 96.88 111 ILE A N 1
ATOM 816 C CA . ILE A 1 111 ? 6.989 -5.053 -2.181 1.00 96.88 111 ILE A CA 1
ATOM 817 C C . ILE A 1 111 ? 5.754 -4.950 -1.282 1.00 96.88 111 ILE A C 1
ATOM 819 O O . ILE A 1 111 ? 5.882 -4.860 -0.066 1.00 96.88 111 ILE A O 1
ATOM 823 N N . LEU A 1 112 ? 4.554 -5.026 -1.864 1.00 97.56 112 LEU A N 1
ATOM 824 C CA . LEU A 1 112 ? 3.300 -4.955 -1.114 1.00 97.56 112 LEU A CA 1
ATOM 825 C C . LEU A 1 112 ? 3.149 -6.116 -0.125 1.00 97.56 112 LEU A C 1
ATOM 827 O O . LEU A 1 112 ? 2.794 -5.886 1.028 1.00 97.56 112 LEU A O 1
ATOM 831 N N . LYS A 1 113 ? 3.476 -7.351 -0.538 1.00 97.62 113 LYS A N 1
ATOM 832 C CA . LYS A 1 113 ? 3.461 -8.515 0.364 1.00 97.62 113 LYS A CA 1
ATOM 833 C C . LYS A 1 113 ? 4.413 -8.325 1.541 1.00 97.62 113 LYS A C 1
ATOM 835 O O . LYS A 1 113 ? 4.010 -8.569 2.675 1.00 97.62 113 LYS A O 1
ATOM 840 N N . ASN A 1 114 ? 5.639 -7.884 1.270 1.00 98.38 114 ASN A N 1
ATOM 841 C CA . ASN A 1 114 ? 6.652 -7.652 2.297 1.00 98.38 114 ASN A CA 1
ATOM 842 C C . ASN A 1 114 ? 6.219 -6.541 3.258 1.00 98.38 114 ASN A C 1
ATOM 844 O O . ASN A 1 114 ? 6.342 -6.692 4.469 1.00 98.38 114 ASN A O 1
ATOM 848 N N . MET A 1 115 ? 5.647 -5.458 2.728 1.00 98.31 115 MET A N 1
ATOM 849 C CA . MET A 1 115 ? 5.123 -4.358 3.534 1.00 98.31 115 MET A CA 1
ATOM 850 C C . MET A 1 115 ? 3.967 -4.814 4.429 1.00 98.31 115 MET A C 1
ATOM 852 O O . MET A 1 115 ? 3.952 -4.487 5.613 1.00 98.31 115 MET A O 1
ATOM 856 N N . ARG A 1 116 ? 3.033 -5.623 3.911 1.00 98.50 116 ARG A N 1
ATOM 857 C CA . ARG A 1 116 ? 1.962 -6.213 4.724 1.00 98.50 116 ARG A CA 1
ATOM 858 C C . ARG A 1 116 ? 2.505 -7.116 5.828 1.00 98.50 116 ARG A C 1
ATOM 860 O O . ARG A 1 116 ? 2.025 -7.011 6.949 1.00 98.50 116 ARG A O 1
ATOM 867 N N . ILE A 1 117 ? 3.485 -7.973 5.534 1.00 98.38 117 ILE A N 1
ATOM 868 C CA . ILE A 1 117 ? 4.123 -8.831 6.546 1.00 98.38 117 ILE A CA 1
ATOM 869 C C . ILE A 1 117 ? 4.753 -7.967 7.645 1.00 98.38 117 ILE A C 1
ATOM 871 O O . ILE A 1 117 ? 4.407 -8.139 8.809 1.00 98.38 117 ILE A O 1
ATOM 875 N N . GLY A 1 118 ? 5.569 -6.974 7.281 1.00 98.25 118 GLY A N 1
ATOM 876 C CA . GLY A 1 118 ? 6.212 -6.092 8.259 1.00 98.25 118 GLY A CA 1
ATOM 877 C C . GLY A 1 118 ? 5.224 -5.257 9.083 1.00 98.25 118 GLY A C 1
ATOM 878 O O . GLY A 1 118 ? 5.470 -4.988 10.255 1.00 98.25 118 GLY A O 1
ATOM 879 N N . LEU A 1 119 ? 4.086 -4.861 8.505 1.00 98.50 119 LEU A N 1
ATOM 880 C CA . LEU A 1 119 ? 3.007 -4.196 9.244 1.00 98.50 119 LEU A CA 1
ATOM 881 C C . LEU A 1 119 ? 2.322 -5.155 10.231 1.00 98.50 119 LEU A C 1
ATOM 883 O O . LEU A 1 119 ? 2.088 -4.776 11.375 1.00 98.50 119 LEU A O 1
ATOM 887 N N . ILE A 1 120 ? 2.042 -6.398 9.827 1.00 98.44 120 ILE A N 1
ATOM 888 C CA . ILE A 1 120 ? 1.463 -7.421 10.716 1.00 98.44 120 ILE A CA 1
ATOM 889 C C . ILE A 1 120 ? 2.406 -7.727 11.886 1.00 98.44 120 ILE A C 1
ATOM 891 O O . ILE A 1 120 ? 1.956 -7.796 13.025 1.00 98.44 120 ILE A O 1
ATOM 895 N N . GLU A 1 121 ? 3.712 -7.845 11.633 1.00 97.94 121 GLU A N 1
ATOM 896 C CA . GLU A 1 121 ? 4.734 -8.035 12.676 1.00 97.94 121 GLU A CA 1
ATOM 897 C C . GLU A 1 121 ? 4.783 -6.868 13.675 1.00 97.94 121 GLU A C 1
ATOM 899 O O . GLU A 1 121 ? 5.101 -7.062 14.845 1.00 97.94 121 GLU A O 1
ATOM 904 N N . LYS A 1 122 ? 4.408 -5.661 13.236 1.00 97.25 122 LYS A N 1
ATOM 905 C CA . LYS A 1 122 ? 4.249 -4.468 14.082 1.00 97.25 122 LYS A CA 1
ATOM 906 C C . LYS A 1 122 ? 2.880 -4.379 14.774 1.00 97.25 122 LYS A C 1
ATOM 908 O O . LYS A 1 122 ? 2.575 -3.357 15.379 1.00 97.25 122 LYS A O 1
ATOM 913 N N . GLY A 1 123 ? 2.046 -5.416 14.688 1.00 98.06 123 GLY A N 1
ATOM 914 C CA . GLY A 1 123 ? 0.725 -5.459 15.321 1.00 98.06 123 GLY A CA 1
ATOM 915 C C . GLY A 1 123 ? -0.391 -4.777 14.524 1.00 98.06 123 GLY A C 1
ATOM 916 O O . GLY A 1 123 ? -1.467 -4.534 15.066 1.00 98.06 123 GLY A O 1
ATOM 917 N N . VAL A 1 124 ? -0.174 -4.460 13.243 1.00 98.69 124 VAL A N 1
ATOM 918 C CA . VAL A 1 124 ? -1.230 -3.904 12.386 1.00 98.69 124 VAL A CA 1
ATOM 919 C C . VAL A 1 124 ? -2.168 -5.009 11.913 1.00 98.69 124 VAL A C 1
ATOM 921 O O . VAL A 1 124 ? -1.753 -5.992 11.297 1.00 98.69 124 VAL A O 1
ATOM 924 N N . HIS A 1 125 ? -3.466 -4.809 12.123 1.00 98.56 125 HIS A N 1
ATOM 925 C CA . HIS A 1 125 ? -4.502 -5.728 11.661 1.00 98.56 125 HIS A CA 1
ATOM 926 C C . HIS A 1 125 ? -5.001 -5.347 10.264 1.00 98.56 125 HIS A C 1
ATOM 928 O O . HIS A 1 125 ? -5.215 -4.172 9.970 1.00 98.56 125 HIS A O 1
ATOM 934 N N . PHE A 1 126 ? -5.240 -6.340 9.406 1.00 98.69 126 PHE A N 1
ATOM 935 C CA . PHE A 1 126 ? -5.790 -6.144 8.063 1.00 98.69 126 PHE A CA 1
ATOM 936 C C . PHE A 1 126 ? -7.156 -6.816 7.929 1.00 98.69 126 PHE A C 1
ATOM 938 O O . PHE A 1 126 ? -7.282 -8.019 8.145 1.00 98.69 126 PHE A O 1
ATOM 945 N N . LEU A 1 127 ? -8.152 -6.050 7.490 1.00 98.56 127 LEU A N 1
ATOM 946 C CA . LEU A 1 127 ? -9.491 -6.514 7.143 1.00 98.56 127 LEU A CA 1
ATOM 947 C C . LEU A 1 127 ? -9.700 -6.339 5.635 1.00 98.56 127 LEU A C 1
ATOM 949 O O . LEU A 1 127 ? -10.140 -5.284 5.177 1.00 98.56 127 LEU A O 1
ATOM 953 N N . PHE A 1 128 ? -9.325 -7.362 4.866 1.00 98.56 128 PHE A N 1
ATOM 954 C CA . PHE A 1 128 ? -9.580 -7.427 3.423 1.00 98.56 128 PHE A CA 1
ATOM 955 C C . PHE A 1 128 ? -10.989 -7.936 3.126 1.00 98.56 128 PHE A C 1
ATOM 957 O O . PHE A 1 128 ? -11.558 -8.687 3.915 1.00 98.56 128 PHE A O 1
ATOM 964 N N . GLY A 1 129 ? -11.527 -7.581 1.958 1.00 98.19 129 GLY A N 1
ATOM 965 C CA . GLY A 1 129 ? -12.913 -7.895 1.609 1.00 98.19 129 GLY A CA 1
ATOM 966 C C . GLY A 1 129 ? -13.929 -7.089 2.423 1.00 98.19 129 GLY A C 1
ATOM 967 O O . GLY A 1 129 ? -15.099 -7.459 2.468 1.00 98.19 129 GLY A O 1
ATOM 968 N N . THR A 1 130 ? -13.493 -6.001 3.062 1.00 98.50 130 THR A N 1
ATOM 969 C CA . THR A 1 130 ? -14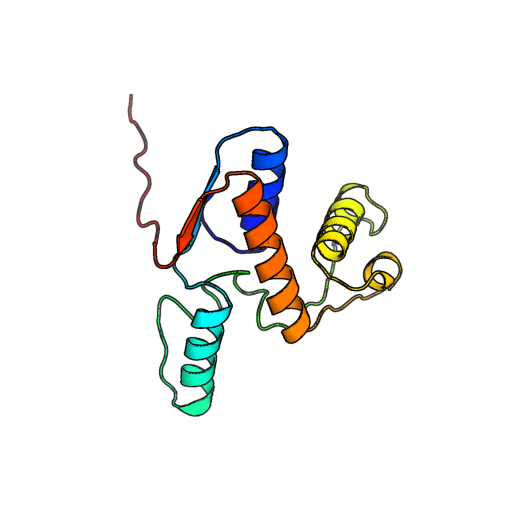.311 -5.205 3.978 1.00 98.50 130 THR A CA 1
ATOM 970 C C . THR A 1 130 ? -14.433 -3.791 3.439 1.00 98.50 130 THR A C 1
ATOM 972 O O . THR A 1 130 ? -13.471 -3.023 3.420 1.00 98.50 130 THR A O 1
ATOM 975 N N . ARG A 1 131 ? -15.630 -3.428 2.977 1.00 97.88 131 ARG A N 1
ATOM 976 C CA . ARG A 1 131 ? -15.923 -2.083 2.480 1.00 97.88 131 ARG A CA 1
ATOM 977 C C . ARG A 1 131 ? -16.479 -1.224 3.609 1.00 97.88 131 ARG A C 1
ATOM 979 O O . ARG A 1 131 ? -17.466 -1.590 4.233 1.00 97.88 131 ARG A O 1
ATOM 986 N N . LEU A 1 132 ? -15.869 -0.064 3.837 1.00 96.75 132 LEU A N 1
ATOM 987 C CA . LEU A 1 132 ? -16.488 0.976 4.653 1.00 96.75 132 LEU A CA 1
ATOM 988 C C . LEU A 1 132 ? -17.661 1.587 3.875 1.00 96.75 132 LEU A C 1
ATOM 990 O O . LEU A 1 132 ? -17.469 2.022 2.739 1.00 96.75 132 LEU A O 1
ATOM 994 N N . GLU A 1 133 ? -18.843 1.644 4.486 1.00 96.56 133 GLU A N 1
ATOM 995 C CA . GLU A 1 133 ? -20.052 2.200 3.851 1.00 96.56 133 GLU A CA 1
ATOM 996 C C . GLU A 1 133 ? -20.533 3.509 4.482 1.00 96.56 133 GLU A C 1
ATOM 998 O O . GLU A 1 133 ? -21.265 4.266 3.852 1.00 96.56 133 GLU A O 1
ATOM 1003 N N . GLY A 1 134 ? -20.086 3.821 5.696 1.00 95.75 134 GLY A N 1
ATOM 1004 C CA . GLY A 1 134 ? -20.476 5.039 6.388 1.00 95.75 134 GLY A CA 1
ATOM 1005 C C . GLY A 1 134 ? -19.598 5.317 7.596 1.00 95.75 134 GLY A C 1
ATOM 1006 O O . GLY A 1 134 ? -18.862 4.448 8.066 1.00 95.75 134 GLY A O 1
ATOM 1007 N N . LEU A 1 135 ? -19.680 6.551 8.084 1.00 94.81 135 LEU A N 1
ATOM 1008 C CA . LEU A 1 135 ? -19.065 6.980 9.332 1.00 94.81 135 LEU A CA 1
ATOM 1009 C C . LEU A 1 135 ? -20.178 7.318 10.315 1.00 94.81 135 LEU A C 1
ATOM 1011 O O . LEU A 1 135 ? -21.105 8.051 9.976 1.00 94.81 135 LEU A O 1
ATOM 1015 N N . VAL A 1 136 ? -20.067 6.805 11.535 1.00 93.19 136 VAL A N 1
ATOM 1016 C CA . VAL A 1 136 ? -20.894 7.279 12.641 1.00 93.19 136 VAL A CA 1
ATOM 1017 C C . VAL A 1 136 ? -20.249 8.561 13.142 1.00 93.19 136 VAL A C 1
ATOM 1019 O O . VAL A 1 136 ? -19.202 8.530 13.787 1.00 93.19 136 VAL A O 1
ATOM 1022 N N . ILE A 1 137 ? -20.841 9.694 12.782 1.00 92.06 137 ILE A N 1
ATOM 1023 C CA . ILE A 1 137 ? -20.433 10.999 13.291 1.00 92.06 137 ILE A CA 1
ATOM 1024 C C . ILE A 1 137 ? -21.301 11.258 14.520 1.00 92.06 137 ILE A C 1
ATOM 1026 O O . ILE A 1 137 ? -22.524 11.313 14.405 1.00 92.06 137 ILE A O 1
ATOM 1030 N N . GLY A 1 138 ? -20.683 11.360 15.696 1.00 82.25 138 GLY A N 1
ATOM 1031 C CA . GLY A 1 138 ? -21.401 11.769 16.901 1.00 82.25 138 GLY A CA 1
ATOM 1032 C C . GLY A 1 138 ? -21.920 13.197 16.734 1.00 82.25 138 GLY A C 1
ATOM 1033 O O . GLY A 1 138 ? -21.137 14.098 16.439 1.00 82.25 138 GLY A O 1
ATOM 1034 N N . GLY A 1 139 ? -23.229 13.390 16.880 1.00 68.81 139 GLY A N 1
ATOM 1035 C CA . GLY A 1 139 ? -23.815 14.706 17.136 1.00 68.81 139 GLY A CA 1
ATOM 1036 C C . GLY A 1 139 ? -23.752 15.020 18.632 1.00 68.81 139 GLY A C 1
ATOM 1037 O O . GLY A 1 139 ? -23.777 14.087 19.435 1.00 68.81 139 GLY A O 1
ATOM 1038 N N . ASN A 1 140 ? -23.634 16.311 18.967 1.00 43.91 140 ASN A N 1
ATOM 1039 C CA . ASN A 1 140 ? -23.779 16.844 20.331 1.00 43.91 140 ASN A CA 1
ATOM 1040 C C . ASN A 1 140 ? -25.017 16.299 21.051 1.00 43.91 140 ASN A C 1
ATOM 1042 O O . ASN A 1 140 ? -26.069 16.179 20.382 1.00 43.91 140 ASN A O 1
#

InterPro domains:
  IPR006076 FAD dependent oxidoreductase [PF01266] (1-45)
  IPR028348 FAD dependent protein [PTHR42842] (1-138)
  IPR036188 FAD/NAD(P)-binding domain superfamily [G3DSA:3.50.50.60] (1-140)
  IPR036188 FAD/NAD(P)-binding domain superfamily [SSF51905] (1-139)